Protein AF-A0A0G0LAC7-F1 (afdb_monomer_lite)

Foldseek 3Di:
DDDDPADDPDCVVVVCVVVVHDDDDDDDDPVRCVVRVVVNLVVLVVVCVVPVDPVSVVSND

Secondary structure (DSSP, 8-state):
---------SSHHHHHHHTT------PPPHHHHHHHHHHHHHHHHHHHHHH--HHHHHHH-

Sequence (61 aa):
MEKYNKLVRDKIPNILDAQGISYEKRVATSEEYKAELIKKLEEETKEFSEVGSPEELADVI

pLDDT: mean 91.31, std 6.45, range [65.38, 97.56]

Structure (mmCIF, N/CA/C/O backbone):
data_AF-A0A0G0LAC7-F1
#
_entry.id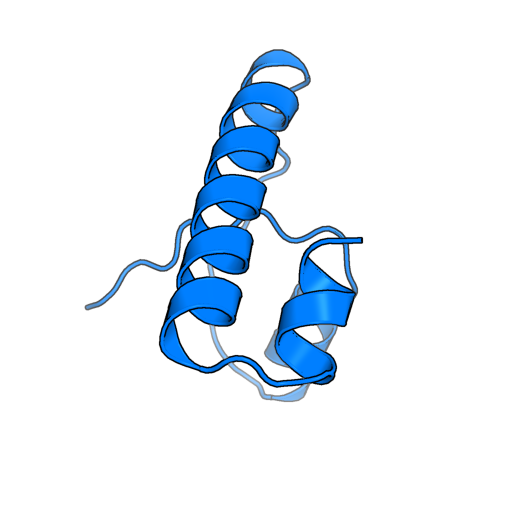   AF-A0A0G0LAC7-F1
#
loop_
_atom_site.group_PDB
_atom_site.id
_atom_site.type_symbol
_atom_site.label_atom_id
_atom_site.label_alt_id
_atom_site.label_comp_id
_atom_site.label_asym_id
_atom_site.label_entity_id
_atom_site.label_seq_id
_atom_site.pdbx_PDB_ins_code
_atom_site.Cartn_x
_atom_site.Cartn_y
_atom_site.Cartn_z
_atom_site.occupancy
_atom_site.B_iso_or_equiv
_atom_site.auth_seq_id
_atom_site.auth_comp_id
_atom_site.auth_asym_id
_atom_site.auth_atom_id
_atom_site.pdbx_PDB_model_num
ATOM 1 N N . MET A 1 1 ? 8.322 -13.990 14.092 1.00 65.38 1 MET A N 1
ATOM 2 C CA . MET A 1 1 ? 7.112 -13.876 13.255 1.00 65.38 1 MET A CA 1
ATOM 3 C C . MET A 1 1 ? 7.061 -12.432 12.798 1.00 65.38 1 MET A C 1
ATOM 5 O O . MET A 1 1 ? 7.003 -11.557 13.657 1.00 65.38 1 MET A O 1
ATOM 9 N N . GLU A 1 2 ? 7.263 -12.179 11.507 1.00 68.00 2 GLU A N 1
ATOM 10 C CA . GLU A 1 2 ? 7.289 -10.811 10.977 1.00 68.00 2 GLU A CA 1
ATOM 11 C C . GLU A 1 2 ? 5.877 -10.221 10.995 1.00 68.00 2 GLU A C 1
ATOM 13 O O . GLU A 1 2 ? 4.898 -10.925 10.746 1.00 68.00 2 GLU A O 1
ATOM 18 N N . LYS A 1 3 ? 5.770 -8.944 11.367 1.00 76.12 3 LYS A N 1
ATOM 19 C CA . LYS A 1 3 ? 4.507 -8.206 11.385 1.00 76.12 3 LYS A CA 1
ATOM 20 C C . LYS A 1 3 ? 4.556 -7.156 10.290 1.00 76.12 3 LYS A C 1
ATOM 22 O O . LYS A 1 3 ? 5.380 -6.249 10.357 1.00 76.12 3 LYS A O 1
ATOM 27 N N . TYR A 1 4 ? 3.651 -7.262 9.328 1.00 78.88 4 TYR A N 1
ATOM 28 C CA . TYR A 1 4 ? 3.504 -6.285 8.256 1.00 78.88 4 TYR A CA 1
ATOM 29 C C . TYR A 1 4 ? 2.305 -5.391 8.569 1.00 78.88 4 TYR A C 1
ATOM 31 O O . TYR A 1 4 ? 1.172 -5.686 8.200 1.00 78.88 4 TYR A O 1
ATOM 39 N N . ASN A 1 5 ? 2.554 -4.305 9.300 1.00 84.00 5 ASN A N 1
ATOM 40 C CA . ASN A 1 5 ? 1.530 -3.323 9.666 1.00 84.00 5 ASN A CA 1
ATOM 41 C C . ASN A 1 5 ? 1.348 -2.306 8.532 1.00 84.00 5 ASN A C 1
ATOM 43 O O . ASN A 1 5 ? 1.629 -1.126 8.708 1.00 84.00 5 ASN A O 1
ATOM 47 N N . LYS A 1 6 ? 0.948 -2.784 7.352 1.00 86.38 6 LYS A N 1
ATOM 48 C CA . LYS A 1 6 ? 0.793 -1.941 6.164 1.00 86.38 6 LYS A CA 1
ATOM 49 C C . LYS A 1 6 ? -0.639 -1.425 6.060 1.00 86.38 6 LYS A C 1
ATOM 51 O O . LYS A 1 6 ? -1.594 -2.181 6.255 1.00 86.38 6 LYS A O 1
ATOM 56 N N . LEU A 1 7 ? -0.794 -0.150 5.708 1.00 92.06 7 LEU A N 1
ATOM 57 C CA . LEU A 1 7 ? -2.083 0.366 5.265 1.00 92.06 7 LEU A CA 1
ATOM 58 C C . LEU A 1 7 ? -2.410 -0.255 3.905 1.00 92.06 7 LEU A C 1
ATOM 60 O O . LEU A 1 7 ? -1.627 -0.140 2.967 1.00 92.06 7 LEU A O 1
ATOM 64 N N . VAL A 1 8 ? -3.569 -0.901 3.801 1.00 88.69 8 VAL A N 1
ATOM 65 C CA . VAL A 1 8 ? -4.066 -1.472 2.545 1.00 88.69 8 VAL A CA 1
ATOM 66 C C . VAL A 1 8 ? -5.426 -0.863 2.217 1.00 88.69 8 VAL A C 1
ATOM 68 O O . VAL A 1 8 ? -6.339 -0.890 3.041 1.00 88.69 8 VAL A O 1
ATOM 71 N N . ARG A 1 9 ? -5.558 -0.291 1.015 1.00 79.38 9 ARG A N 1
ATOM 72 C CA . ARG A 1 9 ? -6.825 0.256 0.490 1.00 79.38 9 ARG A CA 1
ATOM 73 C C . ARG A 1 9 ? -7.569 -0.747 -0.398 1.00 79.38 9 ARG A C 1
ATOM 75 O O . ARG A 1 9 ? -8.779 -0.638 -0.585 1.00 79.38 9 ARG A O 1
ATOM 82 N N . ASP A 1 10 ? -6.839 -1.723 -0.928 1.00 80.44 10 ASP A N 1
ATOM 83 C CA . ASP A 1 10 ? -7.305 -2.598 -1.996 1.00 80.44 10 ASP A CA 1
ATOM 84 C C . ASP A 1 10 ? -7.902 -3.909 -1.479 1.00 80.44 10 ASP A C 1
ATOM 86 O O . ASP A 1 10 ? -8.063 -4.154 -0.284 1.00 80.44 10 ASP A O 1
ATOM 90 N N . LYS A 1 11 ? -8.194 -4.812 -2.416 1.00 86.38 11 LYS A N 1
ATOM 91 C CA . LYS A 1 11 ? -8.727 -6.156 -2.163 1.00 86.38 11 LYS A CA 1
ATOM 92 C C . LYS A 1 11 ? -7.698 -7.115 -1.548 1.00 86.38 11 LYS A C 1
ATOM 94 O O . LYS A 1 11 ? -7.927 -8.318 -1.589 1.00 86.38 11 LYS A O 1
ATOM 99 N N . ILE A 1 12 ? -6.601 -6.616 -0.970 1.00 90.12 12 ILE A N 1
ATOM 100 C CA . ILE A 1 12 ? -5.572 -7.429 -0.302 1.00 90.12 12 ILE A CA 1
ATOM 101 C C . ILE A 1 12 ? -6.201 -8.406 0.702 1.00 90.12 12 ILE A C 1
ATOM 103 O O . ILE A 1 12 ? -5.911 -9.593 0.585 1.00 90.12 12 ILE A O 1
ATOM 107 N N . PRO A 1 13 ? -7.125 -7.990 1.600 1.00 89.25 13 PRO A N 1
ATOM 108 C CA . PRO A 1 13 ? -7.805 -8.932 2.489 1.00 89.25 13 PRO A CA 1
ATOM 109 C C . PRO A 1 13 ? -8.459 -10.097 1.733 1.00 89.25 13 PRO A C 1
ATOM 111 O O . PRO A 1 13 ? -8.269 -11.248 2.100 1.00 89.25 13 PRO A O 1
ATOM 114 N N . ASN A 1 14 ? -9.139 -9.813 0.618 1.00 92.50 14 ASN A N 1
ATOM 115 C CA . ASN A 1 14 ? -9.818 -10.828 -0.188 1.00 92.50 14 ASN A CA 1
ATOM 116 C C . ASN A 1 14 ? -8.829 -11.750 -0.918 1.00 92.50 14 ASN A C 1
ATOM 118 O O . ASN A 1 14 ? -9.126 -12.924 -1.120 1.00 92.50 14 ASN A O 1
ATOM 122 N N . ILE A 1 15 ? -7.676 -11.225 -1.345 1.00 93.00 15 ILE A N 1
ATOM 123 C CA . ILE A 1 15 ? -6.606 -12.020 -1.962 1.00 93.00 15 ILE A CA 1
ATOM 124 C C . ILE A 1 15 ? -6.020 -12.984 -0.925 1.00 93.00 15 ILE A C 1
ATOM 126 O O . ILE A 1 15 ? -5.878 -14.169 -1.217 1.00 93.00 15 ILE A O 1
ATOM 130 N N . LEU A 1 16 ? -5.744 -12.500 0.291 1.00 92.00 16 LEU A N 1
ATOM 131 C CA . LEU A 1 16 ? -5.241 -13.324 1.393 1.00 92.00 16 LEU A CA 1
ATOM 132 C C . LEU A 1 16 ? -6.256 -14.397 1.803 1.00 92.00 16 LEU A C 1
ATOM 134 O O . LEU A 1 16 ? -5.882 -15.559 1.962 1.00 92.00 16 LEU A O 1
ATOM 138 N N . ASP A 1 17 ? -7.541 -14.034 1.885 1.00 93.50 17 ASP A N 1
ATOM 139 C CA . ASP A 1 17 ? -8.635 -14.971 2.158 1.00 93.50 17 ASP A CA 1
ATOM 140 C C . ASP A 1 17 ? -8.697 -16.070 1.078 1.00 93.50 17 ASP A C 1
ATOM 142 O O . ASP A 1 17 ? -8.783 -17.256 1.398 1.00 93.50 17 ASP A O 1
ATOM 146 N N . ALA A 1 18 ? -8.587 -15.703 -0.206 1.00 95.81 18 ALA A N 1
ATOM 147 C CA . ALA A 1 18 ? -8.583 -16.652 -1.323 1.00 95.81 18 ALA A CA 1
ATOM 148 C C . ALA A 1 18 ? -7.355 -17.582 -1.327 1.00 95.81 18 ALA A C 1
ATOM 150 O O . ALA A 1 18 ? -7.431 -18.702 -1.830 1.00 95.81 18 ALA A O 1
ATOM 151 N N . GLN A 1 19 ? -6.235 -17.130 -0.761 1.00 96.31 19 GLN A N 1
ATOM 152 C CA . GLN A 1 19 ? -5.012 -17.918 -0.595 1.00 96.31 19 GLN A CA 1
ATOM 153 C C . GLN A 1 19 ? -4.995 -18.742 0.705 1.00 96.31 19 GLN A C 1
ATOM 155 O O . GLN A 1 19 ? -4.068 -19.524 0.912 1.00 96.31 19 GLN A O 1
ATOM 160 N N . GLY A 1 20 ? -5.997 -18.592 1.580 1.00 95.62 20 GLY A N 1
ATOM 161 C CA . GLY A 1 20 ? -6.044 -19.267 2.880 1.00 95.62 20 GLY A CA 1
ATOM 162 C C . GLY A 1 20 ? -4.977 -18.780 3.868 1.00 95.62 20 GLY A C 1
ATOM 163 O O . GLY A 1 20 ? -4.591 -19.525 4.768 1.00 95.62 20 GLY A O 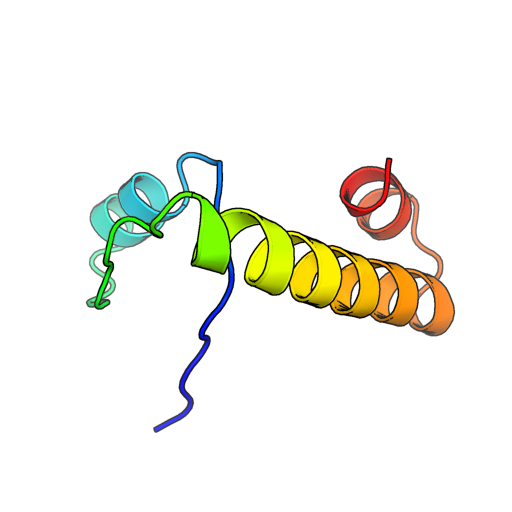1
ATOM 164 N N . ILE A 1 21 ? -4.474 -17.553 3.695 1.00 93.06 21 ILE A N 1
ATOM 165 C CA . ILE A 1 21 ? -3.454 -16.960 4.565 1.00 93.06 21 ILE A CA 1
ATOM 166 C C . ILE A 1 21 ? -4.144 -16.281 5.748 1.00 93.06 21 ILE A C 1
ATOM 168 O O . ILE A 1 21 ? -4.950 -15.373 5.568 1.00 93.06 21 ILE A O 1
ATOM 172 N N . SER A 1 22 ? -3.798 -16.686 6.970 1.00 91.81 22 SER A N 1
ATOM 173 C CA . SER A 1 22 ? -4.293 -16.041 8.191 1.00 91.81 22 SER A CA 1
ATOM 174 C C . SER A 1 22 ? -3.625 -14.685 8.419 1.00 91.81 22 SER A C 1
ATOM 176 O O . SER A 1 22 ? -2.398 -14.587 8.417 1.00 91.81 22 SER A O 1
ATOM 178 N N . TYR A 1 23 ? -4.422 -13.653 8.695 1.00 91.00 23 TYR A N 1
ATOM 179 C CA . TYR A 1 23 ? -3.944 -12.313 9.039 1.00 91.00 23 TYR A CA 1
ATOM 180 C C . TYR A 1 23 ? -4.881 -11.629 10.041 1.00 91.00 23 TYR A C 1
ATOM 182 O O . TYR A 1 23 ? -6.034 -12.021 10.221 1.00 91.00 23 TYR A O 1
ATOM 190 N N . GLU A 1 24 ? -4.380 -10.573 10.676 1.00 90.62 24 GLU A N 1
ATOM 191 C CA . GLU A 1 24 ? -5.177 -9.662 11.492 1.00 90.62 24 GLU A CA 1
ATOM 192 C C . GLU A 1 24 ? -5.401 -8.363 10.715 1.00 90.62 24 GLU A C 1
ATOM 194 O O . GLU A 1 24 ? -4.480 -7.833 10.093 1.00 90.62 24 GLU A O 1
ATOM 199 N N . LYS A 1 25 ? -6.625 -7.831 10.753 1.00 90.12 25 LYS A N 1
ATOM 200 C CA . LYS A 1 25 ? -6.937 -6.502 10.220 1.00 90.12 25 LYS A CA 1
ATOM 201 C C . LYS A 1 25 ? -7.743 -5.697 11.219 1.00 90.12 25 LYS A C 1
ATOM 203 O O . LYS A 1 25 ? -8.559 -6.234 11.965 1.00 90.12 25 LYS A O 1
ATOM 208 N N . ARG A 1 26 ? -7.563 -4.384 11.161 1.00 90.94 26 ARG A N 1
ATOM 209 C CA . ARG A 1 26 ? -8.424 -3.400 11.812 1.00 90.94 26 ARG A CA 1
ATOM 210 C C . ARG A 1 26 ? -8.673 -2.258 10.842 1.00 90.94 26 ARG A C 1
ATOM 212 O O . ARG A 1 26 ? -7.840 -1.985 9.981 1.00 90.94 26 ARG A O 1
ATOM 219 N N . VAL A 1 27 ? -9.809 -1.595 10.989 1.00 91.00 27 VAL A N 1
ATOM 220 C CA . VAL A 1 27 ? -10.081 -0.364 10.246 1.00 91.00 27 VAL A CA 1
ATOM 221 C C . VAL A 1 27 ? -9.378 0.778 10.977 1.00 91.00 27 VAL A C 1
ATOM 223 O O . VAL A 1 27 ? -9.536 0.909 12.191 1.00 91.00 27 VAL A O 1
ATOM 226 N N . ALA A 1 28 ? -8.568 1.555 10.258 1.00 91.00 28 ALA A N 1
ATOM 227 C CA . ALA A 1 28 ? -7.894 2.725 10.815 1.00 91.00 28 ALA A CA 1
ATOM 228 C C . ALA A 1 28 ? -8.917 3.822 11.148 1.00 91.00 28 ALA A C 1
ATOM 230 O O . ALA A 1 28 ? -9.868 4.031 10.388 1.00 91.00 28 ALA A O 1
ATOM 231 N N . THR A 1 29 ? -8.719 4.540 12.255 1.00 94.44 29 THR A N 1
ATOM 232 C CA . THR A 1 29 ? -9.469 5.783 12.493 1.00 94.44 29 THR A CA 1
ATOM 233 C C . THR A 1 29 ? -9.020 6.872 11.519 1.00 94.44 29 THR A C 1
ATOM 235 O O . THR A 1 29 ? -8.005 6.736 10.837 1.00 94.44 29 THR A O 1
ATOM 238 N N . SER A 1 30 ? -9.748 7.987 11.457 1.00 91.81 30 SER A N 1
ATOM 239 C CA . SER A 1 30 ? -9.374 9.131 10.617 1.00 91.81 30 SER A CA 1
ATOM 240 C C . SER A 1 30 ? -7.976 9.675 10.943 1.00 91.81 30 SER A C 1
ATOM 242 O O . SER A 1 30 ? -7.228 10.052 10.040 1.00 91.81 30 SER A O 1
ATOM 244 N N . GLU A 1 31 ? -7.610 9.703 12.225 1.00 90.81 31 GLU A N 1
ATOM 245 C CA . GLU A 1 31 ? -6.306 10.166 12.707 1.00 90.81 31 GLU A CA 1
ATOM 246 C C . GLU A 1 31 ? -5.190 9.198 12.302 1.00 90.81 31 GLU A C 1
ATOM 248 O O . GLU A 1 31 ? -4.147 9.618 11.797 1.00 90.81 31 GLU A O 1
ATOM 253 N N . GLU A 1 32 ? -5.424 7.898 12.486 1.00 91.94 32 GLU A N 1
ATOM 254 C CA . GLU A 1 32 ? -4.467 6.851 12.129 1.00 91.94 32 GLU A CA 1
ATOM 255 C C . GLU A 1 32 ? -4.295 6.741 10.620 1.00 91.94 32 GLU A C 1
ATOM 257 O O . GLU A 1 32 ? -3.177 6.574 10.147 1.00 91.94 32 GLU A O 1
ATOM 262 N N . TYR A 1 33 ? -5.379 6.892 9.856 1.00 92.38 33 TYR A N 1
ATOM 263 C CA . TYR A 1 33 ? -5.358 6.783 8.404 1.00 92.38 33 TYR A CA 1
ATOM 264 C C . TYR A 1 33 ? -4.333 7.732 7.789 1.00 92.38 33 TYR A C 1
ATOM 266 O O . TYR A 1 33 ? -3.519 7.308 6.977 1.00 92.38 33 TYR A O 1
ATOM 274 N N . LYS A 1 34 ? -4.313 9.000 8.219 1.00 93.25 34 LYS A N 1
ATOM 275 C CA . LYS A 1 34 ? -3.340 9.972 7.706 1.00 93.25 34 LYS A CA 1
ATOM 276 C C . LYS A 1 34 ? -1.903 9.577 8.052 1.00 93.25 34 LYS A C 1
ATOM 278 O O . LYS A 1 34 ? -1.025 9.702 7.204 1.00 93.25 34 LYS A O 1
ATOM 283 N N . ALA A 1 35 ? -1.662 9.127 9.281 1.00 93.75 35 ALA A N 1
ATOM 284 C CA . ALA A 1 35 ? -0.327 8.733 9.723 1.00 93.75 35 ALA A CA 1
ATOM 285 C C . ALA A 1 35 ? 0.175 7.486 8.978 1.00 93.75 35 ALA 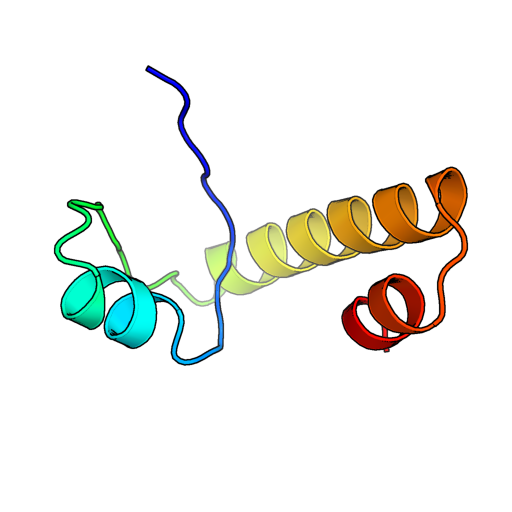A C 1
ATOM 287 O O . ALA A 1 35 ? 1.307 7.468 8.505 1.00 93.75 35 ALA A O 1
ATOM 288 N N . GLU A 1 36 ? -0.671 6.467 8.837 1.00 93.69 36 GLU A N 1
ATOM 289 C CA . GLU A 1 36 ? -0.333 5.232 8.127 1.00 93.69 36 GLU A CA 1
ATOM 290 C C . GLU A 1 36 ? -0.219 5.447 6.611 1.00 93.69 36 GLU A C 1
ATOM 292 O O . GLU A 1 36 ? 0.610 4.810 5.969 1.00 93.69 36 GLU A O 1
ATOM 297 N N . LEU A 1 37 ? -0.973 6.393 6.040 1.00 93.56 37 LEU A N 1
ATOM 298 C CA . LEU A 1 37 ? -0.849 6.771 4.631 1.00 93.56 37 LEU A CA 1
ATOM 299 C C . LEU A 1 37 ? 0.512 7.409 4.334 1.00 93.56 37 LEU A C 1
ATOM 301 O O . LEU A 1 37 ? 1.140 7.063 3.342 1.00 93.56 37 LEU A O 1
ATOM 305 N N . ILE A 1 38 ? 0.987 8.308 5.204 1.00 94.38 38 ILE A N 1
ATOM 306 C CA . ILE A 1 38 ? 2.315 8.924 5.051 1.00 94.38 38 ILE A CA 1
ATOM 307 C C . ILE A 1 38 ? 3.412 7.860 5.145 1.00 94.38 38 ILE A C 1
ATOM 309 O O . ILE A 1 38 ? 4.294 7.830 4.295 1.00 94.38 38 ILE A O 1
ATOM 313 N N . LYS A 1 39 ? 3.326 6.947 6.122 1.00 94.06 39 LYS A N 1
ATOM 314 C CA . LYS A 1 39 ? 4.283 5.835 6.243 1.00 94.06 39 LYS A CA 1
ATOM 315 C C . LYS A 1 39 ? 4.297 4.949 4.999 1.00 94.06 39 LYS A C 1
ATOM 317 O O . LYS A 1 39 ? 5.366 4.533 4.567 1.00 94.06 39 LYS A O 1
ATOM 322 N N . LYS A 1 40 ? 3.121 4.655 4.433 1.00 93.88 40 LYS A N 1
ATOM 323 C CA . LYS A 1 40 ? 3.011 3.833 3.224 1.00 93.88 40 LYS A CA 1
ATOM 324 C C . LYS A 1 40 ? 3.654 4.519 2.016 1.00 93.88 40 LYS A C 1
ATOM 326 O O . LYS A 1 40 ? 4.428 3.883 1.315 1.00 93.88 40 LYS A O 1
ATOM 331 N N . LEU A 1 41 ? 3.434 5.825 1.860 1.00 95.12 41 LEU A N 1
ATOM 332 C CA . LEU A 1 41 ? 4.075 6.618 0.810 1.00 95.12 41 LEU A CA 1
ATOM 333 C C . LEU A 1 41 ? 5.608 6.657 0.954 1.00 95.12 41 LEU A C 1
ATOM 335 O O . LEU A 1 41 ? 6.324 6.590 -0.042 1.00 95.12 41 LEU A O 1
ATOM 339 N N . GLU A 1 42 ? 6.126 6.775 2.181 1.00 95.94 42 GLU A N 1
ATOM 340 C CA . GLU A 1 42 ? 7.572 6.729 2.449 1.00 95.94 42 GLU A CA 1
ATOM 341 C C . GLU A 1 42 ? 8.182 5.363 2.097 1.00 95.94 42 GLU A C 1
ATOM 343 O O . GLU A 1 42 ? 9.280 5.315 1.543 1.00 95.94 42 GLU A O 1
ATOM 348 N N . GLU A 1 43 ? 7.473 4.268 2.397 1.00 94.62 43 GLU A N 1
ATOM 349 C CA . GLU A 1 43 ? 7.852 2.901 2.013 1.00 94.62 43 GLU A CA 1
ATOM 350 C C . GLU A 1 43 ? 7.966 2.774 0.488 1.00 94.62 43 GLU A C 1
ATOM 352 O O . GLU A 1 43 ? 9.037 2.441 -0.009 1.00 94.62 43 GLU A O 1
ATOM 357 N N . GLU A 1 44 ? 6.916 3.137 -0.249 1.00 94.75 44 GLU A N 1
ATOM 358 C CA . GLU A 1 44 ? 6.852 2.986 -1.713 1.00 94.75 44 GLU A CA 1
ATOM 359 C C . GLU A 1 44 ? 7.845 3.911 -2.429 1.00 94.75 44 GLU A C 1
ATOM 361 O O . GLU A 1 44 ? 8.530 3.513 -3.367 1.00 94.75 44 GLU A O 1
ATOM 366 N N . THR A 1 45 ? 8.025 5.142 -1.937 1.00 96.88 45 THR A N 1
ATOM 367 C CA . THR A 1 45 ? 9.039 6.057 -2.491 1.00 96.88 45 THR A CA 1
ATOM 368 C C . THR A 1 45 ? 10.449 5.499 -2.299 1.00 96.88 45 THR A C 1
ATOM 370 O O . THR A 1 45 ? 11.318 5.679 -3.157 1.00 96.88 45 THR A O 1
ATOM 373 N N . LYS A 1 46 ? 10.700 4.827 -1.169 1.00 97.12 46 LYS A N 1
ATOM 374 C CA . LYS A 1 46 ? 11.983 4.181 -0.905 1.00 97.12 46 LYS A CA 1
ATOM 375 C C . LYS A 1 46 ? 12.181 2.962 -1.807 1.00 97.12 46 LYS A C 1
ATOM 377 O O . LYS A 1 46 ? 13.252 2.847 -2.396 1.00 97.12 46 LYS A O 1
ATOM 382 N N . GLU A 1 47 ? 11.173 2.106 -1.947 1.00 96.25 47 GLU A N 1
ATOM 383 C CA . GLU A 1 47 ? 11.203 0.942 -2.845 1.00 96.25 47 GLU A CA 1
ATOM 384 C C . GLU A 1 47 ? 11.451 1.385 -4.297 1.00 96.25 47 GLU A C 1
ATOM 386 O O . GLU A 1 47 ? 12.385 0.901 -4.943 1.00 96.25 47 GLU A O 1
ATOM 391 N N . PHE A 1 48 ? 10.752 2.423 -4.768 1.00 97.50 48 PHE A N 1
ATOM 392 C CA . PHE A 1 48 ? 11.017 3.030 -6.071 1.00 97.50 48 PHE A CA 1
ATOM 393 C C . PHE A 1 48 ? 12.433 3.606 -6.179 1.00 97.50 48 PHE A C 1
ATOM 395 O O . PHE A 1 48 ? 13.093 3.423 -7.200 1.00 97.50 48 PHE A O 1
ATOM 402 N N . SER A 1 49 ? 12.944 4.275 -5.143 1.00 97.06 49 SER A N 1
ATOM 403 C CA . SER A 1 49 ? 14.311 4.807 -5.168 1.00 97.06 49 SER A CA 1
ATOM 404 C C . SER A 1 49 ? 15.383 3.711 -5.211 1.00 97.06 49 SER A C 1
ATOM 406 O O . SER A 1 49 ? 16.483 3.978 -5.699 1.00 97.06 49 SER A O 1
ATOM 408 N N . GLU A 1 50 ? 15.109 2.526 -4.663 1.00 97.56 50 GLU A N 1
ATOM 409 C CA . GLU A 1 50 ? 16.046 1.398 -4.621 1.00 97.56 50 GLU A CA 1
ATOM 410 C C . GLU A 1 50 ? 15.976 0.541 -5.895 1.00 97.56 50 GLU A C 1
ATOM 412 O O . GLU A 1 50 ? 17.016 0.121 -6.407 1.00 97.56 50 GLU A O 1
ATOM 417 N N . VAL A 1 51 ? 14.772 0.296 -6.419 1.00 97.19 51 VAL A N 1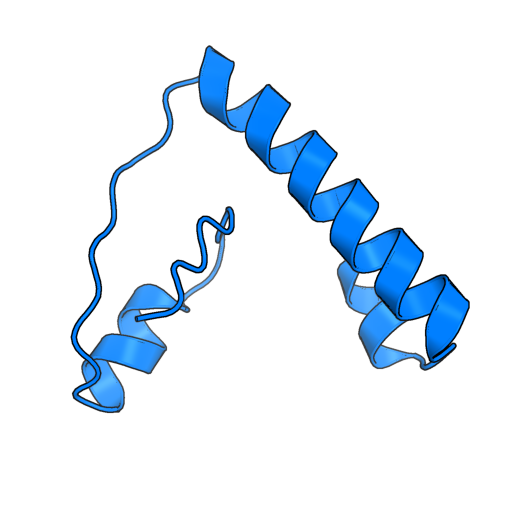
ATOM 418 C CA . VAL A 1 51 ? 14.528 -0.615 -7.551 1.00 97.19 51 VAL A CA 1
ATOM 419 C C . VAL A 1 51 ? 14.366 0.133 -8.877 1.00 97.19 51 VAL A C 1
ATOM 421 O O . VAL A 1 51 ? 14.892 -0.303 -9.902 1.00 97.19 51 VAL A O 1
ATOM 424 N N . GLY A 1 52 ? 13.657 1.263 -8.877 1.00 94.50 52 GLY A N 1
ATOM 425 C CA . GLY A 1 52 ? 13.467 2.123 -10.048 1.00 94.50 52 GLY A CA 1
ATOM 426 C C . GLY A 1 52 ? 12.561 1.552 -11.142 1.00 94.50 52 GLY A C 1
ATOM 427 O O . GLY A 1 52 ? 12.709 1.942 -12.303 1.00 94.50 52 GLY A O 1
ATOM 428 N N . SER A 1 53 ? 11.657 0.620 -10.819 1.00 97.19 53 SER A N 1
ATOM 429 C CA . SER A 1 53 ? 10.774 0.003 -11.816 1.00 97.19 53 SER A CA 1
ATOM 430 C C . SER A 1 53 ? 9.483 0.810 -12.051 1.00 97.19 53 SER A C 1
ATOM 432 O O . SER A 1 53 ? 9.063 1.580 -11.183 1.00 97.19 53 SER A O 1
ATOM 434 N N . PRO A 1 54 ? 8.831 0.658 -13.222 1.00 96.88 54 PRO A N 1
ATOM 435 C CA . PRO A 1 54 ? 7.529 1.272 -13.487 1.00 96.88 54 PRO A CA 1
ATOM 436 C C . PRO A 1 54 ? 6.429 0.845 -12.510 1.00 96.88 54 PRO A C 1
ATOM 438 O O . PRO A 1 54 ? 5.523 1.629 -12.250 1.00 96.88 54 PRO A O 1
ATOM 441 N N . GLU A 1 55 ? 6.499 -0.381 -11.993 1.00 94.94 55 GLU A N 1
ATOM 442 C CA . GLU A 1 55 ? 5.559 -0.910 -11.003 1.00 94.94 55 GLU A CA 1
ATOM 443 C C . GLU A 1 55 ? 5.679 -0.148 -9.681 1.00 94.94 55 GLU A C 1
ATOM 445 O O . GLU A 1 55 ? 4.686 0.389 -9.206 1.00 94.94 55 GLU A O 1
ATOM 450 N N . GLU A 1 56 ? 6.897 0.007 -9.161 1.00 94.19 56 GLU A N 1
ATOM 451 C CA . GLU A 1 56 ? 7.142 0.767 -7.927 1.00 94.19 56 GLU A CA 1
ATOM 452 C C . GLU A 1 56 ? 6.795 2.255 -8.092 1.00 94.19 56 GLU A C 1
ATOM 454 O O . GLU A 1 56 ? 6.310 2.904 -7.170 1.00 94.19 56 GLU A O 1
ATOM 459 N N . LEU A 1 57 ? 6.987 2.818 -9.293 1.00 95.19 57 LEU A N 1
ATOM 460 C CA . LEU A 1 57 ? 6.529 4.178 -9.581 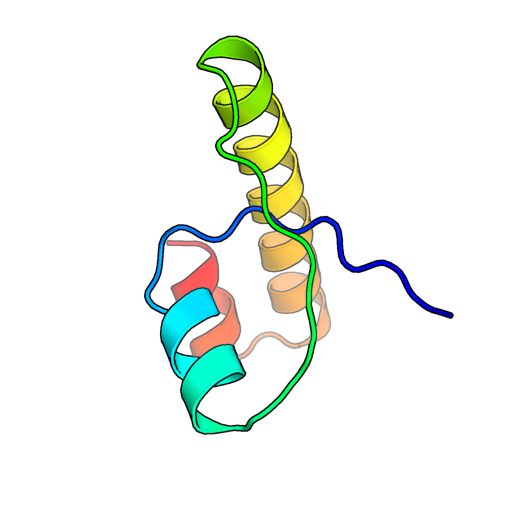1.00 95.19 57 LEU A CA 1
ATOM 461 C C . LEU A 1 57 ? 5.002 4.287 -9.522 1.00 95.19 57 LEU A C 1
ATOM 463 O O . LEU A 1 57 ? 4.492 5.303 -9.057 1.00 95.19 57 LEU A O 1
ATOM 467 N N . ALA A 1 58 ? 4.287 3.274 -10.018 1.00 94.06 58 ALA A N 1
ATOM 468 C CA . ALA A 1 58 ? 2.829 3.250 -10.029 1.00 94.06 58 ALA A CA 1
ATOM 469 C C . ALA A 1 58 ? 2.236 3.131 -8.620 1.00 94.06 58 ALA A C 1
ATOM 471 O O . ALA A 1 58 ? 1.144 3.641 -8.396 1.00 94.06 58 ALA A O 1
ATOM 472 N N . ASP A 1 59 ? 2.950 2.515 -7.679 1.00 91.62 59 ASP A N 1
ATOM 473 C CA . ASP A 1 59 ? 2.515 2.464 -6.281 1.00 91.62 59 ASP A CA 1
ATOM 474 C C . ASP A 1 59 ? 2.630 3.844 -5.593 1.00 91.62 59 ASP A C 1
ATOM 476 O O . ASP A 1 59 ? 1.840 4.158 -4.708 1.00 91.62 59 ASP A O 1
ATOM 480 N N . VAL A 1 60 ? 3.523 4.728 -6.065 1.00 91.94 60 VAL A N 1
ATOM 481 C CA . VAL A 1 60 ? 3.708 6.093 -5.528 1.00 91.94 60 VAL A CA 1
ATOM 482 C C . VAL A 1 60 ? 2.694 7.126 -6.071 1.00 91.94 60 VAL A C 1
ATOM 484 O O . VAL A 1 60 ? 2.431 8.120 -5.381 1.00 91.94 60 VAL A O 1
ATOM 487 N N . ILE A 1 61 ? 2.149 6.957 -7.290 1.00 88.12 61 ILE A N 1
ATOM 488 C CA . ILE A 1 61 ? 1.363 7.991 -8.024 1.00 88.12 61 ILE A CA 1
ATOM 489 C C . ILE A 1 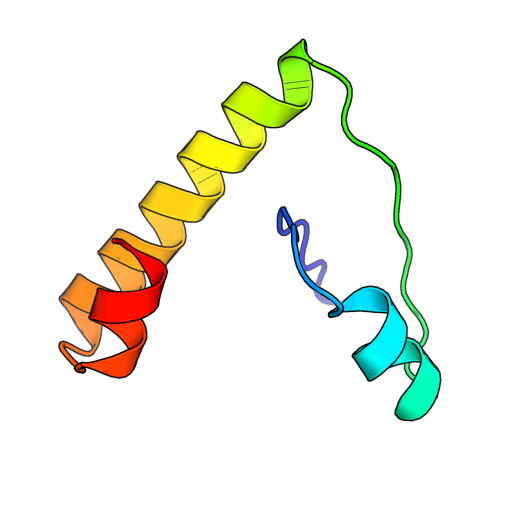61 ? -0.107 7.631 -8.268 1.00 88.12 61 ILE A C 1
ATOM 491 O O . ILE A 1 61 ? -0.941 8.565 -8.183 1.00 88.12 61 ILE A O 1
#

Radius of gyration: 13.17 Å; chains: 1; bounding box: 26×29×27 Å